Protein AF-A0A845BK95-F1 (afdb_monomer_lite)

Foldseek 3Di:
DDDDDDPDPPPPLDQDPQDPVNVVLLVVLCVLLVDDPVLSVVLCRQWAPVLSVVLSVLSVVLVVLVVVQDPDPVSNVVSVVVSVVSSVVNCQSSVVCVVPHDVVSCVVRVRDDDD

Secondary structure (DSSP, 8-state):
---PPPPPP----------HHHHHHHHHHHHHHT--HHHHHHHHHHS-HHHHHHHHHHHHHHHHHHHT--SSHHHHHHHHHHHHHHHHHHHHHTTS-TTTS-HHHHHHTT-----

Sequence (115 aa):
MNTLPAQAPEQAFVPLALEVDDIAVYASIGAALDCGTEACAEAFMLATPAARDTAVRLWQAMQRLNASRPSAPGLRAQWQLQARQALEAMRALLGLDPERMPTAALAAAGLRYSA

Structure (mmCIF, N/CA/C/O backbone):
data_AF-A0A845BK95-F1
#
_entry.id   AF-A0A845BK95-F1
#
loop_
_atom_site.group_PDB
_atom_site.id
_atom_site.type_symbol
_atom_site.label_atom_id
_atom_site.label_alt_id
_atom_site.label_comp_id
_atom_site.label_asym_id
_atom_site.label_entity_id
_atom_site.label_seq_id
_atom_site.pdbx_PDB_ins_code
_atom_site.Cartn_x
_atom_site.Cartn_y
_atom_site.Cartn_z
_atom_site.occupancy
_atom_site.B_iso_or_equiv
_atom_site.auth_seq_id
_atom_site.auth_comp_id
_atom_site.auth_asym_id
_atom_site.auth_atom_id
_atom_site.pdbx_PDB_model_num
ATOM 1 N N . MET A 1 1 ? -24.889 28.687 27.630 1.00 40.62 1 MET A N 1
ATOM 2 C CA . MET A 1 1 ? -25.341 27.901 26.464 1.00 40.62 1 MET A CA 1
ATOM 3 C C . MET A 1 1 ? -24.189 26.987 26.083 1.00 40.62 1 MET A C 1
ATOM 5 O O . MET A 1 1 ? -23.211 27.480 25.545 1.00 40.62 1 MET A O 1
ATOM 9 N N . ASN A 1 2 ? -24.249 25.710 26.469 1.00 46.59 2 ASN A N 1
ATOM 10 C CA . ASN A 1 2 ? -23.220 24.729 26.120 1.00 46.59 2 ASN A CA 1
ATOM 11 C C . ASN A 1 2 ? -23.611 24.067 24.800 1.00 46.59 2 ASN A C 1
ATOM 13 O O . ASN A 1 2 ? -24.588 23.324 24.745 1.00 46.59 2 ASN A O 1
ATOM 17 N N . THR A 1 3 ? -22.867 24.361 23.743 1.00 46.09 3 THR A N 1
ATOM 18 C CA . THR A 1 3 ? -22.957 23.681 22.451 1.00 46.09 3 THR A CA 1
ATOM 19 C C . THR A 1 3 ? -22.253 22.329 22.579 1.00 46.09 3 THR A C 1
ATOM 21 O O . THR A 1 3 ? -21.036 22.273 22.736 1.00 46.09 3 THR A O 1
ATOM 24 N N . LEU A 1 4 ? -23.019 21.236 22.568 1.00 44.50 4 LEU A N 1
ATOM 25 C CA . LEU A 1 4 ? -22.481 19.878 22.445 1.00 44.50 4 LEU A CA 1
ATOM 26 C C . LEU A 1 4 ? -21.827 19.720 21.057 1.00 44.50 4 LEU A C 1
ATOM 28 O O . LEU A 1 4 ? -22.429 20.147 20.069 1.00 44.50 4 LEU A O 1
ATOM 32 N N . PRO A 1 5 ? -20.619 19.137 20.950 1.00 50.62 5 PRO A N 1
ATOM 33 C CA . PRO A 1 5 ? -19.997 18.888 19.657 1.00 50.62 5 PRO A CA 1
ATOM 34 C C . PRO A 1 5 ? -20.813 17.849 18.881 1.00 50.62 5 PRO A C 1
ATOM 36 O O . PRO A 1 5 ? -21.267 16.852 19.444 1.00 50.62 5 PRO A O 1
ATOM 39 N N . ALA A 1 6 ? -21.002 18.103 17.585 1.00 43.78 6 ALA A N 1
ATOM 40 C CA . ALA A 1 6 ? -21.647 17.182 16.661 1.00 43.78 6 ALA A CA 1
ATOM 41 C C . ALA A 1 6 ? -20.932 15.825 16.716 1.00 43.78 6 ALA A C 1
ATOM 43 O O . ALA A 1 6 ? -19.746 15.732 16.396 1.00 43.78 6 ALA A O 1
ATOM 44 N N . GLN A 1 7 ? -21.643 14.787 17.158 1.00 49.03 7 GLN A N 1
ATOM 45 C CA . GLN A 1 7 ? -21.134 13.424 17.106 1.00 49.03 7 GLN A CA 1
ATOM 46 C C . GLN A 1 7 ? -20.911 13.065 15.636 1.00 49.03 7 GLN A C 1
ATOM 48 O O . GLN A 1 7 ? -21.850 13.071 14.839 1.00 49.03 7 GLN A O 1
ATOM 53 N N . ALA A 1 8 ? -19.653 12.805 15.272 1.00 49.16 8 ALA A N 1
ATOM 54 C CA . ALA A 1 8 ? -19.331 12.196 13.993 1.00 49.16 8 ALA A CA 1
ATOM 55 C C . ALA A 1 8 ? -20.129 10.885 13.880 1.00 49.16 8 ALA A C 1
ATOM 57 O O . ALA A 1 8 ? -20.226 10.172 14.882 1.00 49.16 8 ALA A O 1
ATOM 58 N N . PRO A 1 9 ? -20.728 10.575 12.717 1.00 45.03 9 PRO A N 1
ATOM 59 C CA . PRO A 1 9 ? -21.483 9.342 12.560 1.00 45.03 9 PRO A CA 1
ATOM 60 C C . PRO A 1 9 ? -20.582 8.165 12.939 1.00 45.03 9 PRO A C 1
ATOM 62 O O . PRO A 1 9 ? -19.492 8.021 12.380 1.00 45.03 9 PRO A O 1
ATOM 65 N N . GLU A 1 10 ? -21.022 7.353 13.904 1.00 47.84 10 GLU A N 1
ATOM 66 C CA . GLU A 1 10 ? -20.429 6.045 14.169 1.00 47.84 10 GLU A CA 1
ATOM 67 C C . GLU A 1 10 ? -20.466 5.280 12.848 1.00 47.84 10 GLU A C 1
ATOM 69 O O . GLU A 1 10 ? -21.528 4.860 12.384 1.00 47.84 10 GLU A O 1
ATOM 74 N N . GLN A 1 11 ? -19.312 5.164 12.190 1.00 48.28 11 GLN A N 1
ATOM 75 C CA . GLN A 1 11 ? -19.166 4.257 11.066 1.00 48.28 11 GLN A CA 1
ATOM 76 C C . GLN A 1 11 ? -19.392 2.861 11.632 1.00 48.28 11 GLN A C 1
ATOM 78 O O . GLN A 1 11 ? -18.514 2.300 12.287 1.00 48.28 11 GLN A O 1
ATOM 83 N N . ALA A 1 12 ? -20.610 2.352 11.448 1.00 43.47 12 ALA A N 1
ATOM 84 C CA . ALA A 1 12 ? -20.965 1.001 11.825 1.00 43.47 12 ALA A CA 1
ATOM 85 C C . ALA A 1 12 ? -19.904 0.065 11.243 1.00 43.47 12 ALA A C 1
ATOM 87 O O . ALA A 1 12 ? -19.627 0.096 10.042 1.00 43.47 12 ALA A O 1
ATOM 88 N N . PHE A 1 13 ? -19.278 -0.727 12.110 1.00 42.94 13 PHE A N 1
ATOM 89 C CA . PHE A 1 13 ? -18.375 -1.782 11.688 1.00 42.94 13 PHE A CA 1
ATOM 90 C C . PHE A 1 13 ? -19.180 -2.748 10.813 1.00 42.94 13 PHE A C 1
ATOM 92 O O . PHE A 1 13 ? -20.022 -3.490 11.316 1.00 42.94 13 PHE A O 1
ATOM 99 N N . VAL A 1 14 ? -18.969 -2.688 9.499 1.00 42.06 14 VAL A N 1
ATOM 100 C CA . VAL A 1 14 ? -19.511 -3.656 8.545 1.00 42.06 14 VAL A CA 1
ATOM 101 C C . VAL A 1 14 ? -18.427 -4.716 8.367 1.00 42.06 14 VAL A C 1
ATOM 103 O O . VAL A 1 14 ? -17.390 -4.410 7.770 1.00 42.06 14 VAL A O 1
ATOM 106 N N . PRO A 1 15 ? -18.613 -5.941 8.897 1.00 42.69 15 PRO A N 1
ATOM 107 C CA . PRO A 1 15 ? -17.702 -7.036 8.614 1.00 42.69 15 PRO A CA 1
ATOM 108 C C . PRO A 1 15 ? -17.690 -7.240 7.103 1.00 42.69 15 PRO A C 1
ATOM 110 O O . PRO A 1 15 ? -18.744 -7.392 6.484 1.00 42.69 15 PRO A O 1
ATOM 113 N N . LEU A 1 16 ? -16.505 -7.192 6.503 1.00 47.81 16 LEU A N 1
ATOM 114 C CA . LEU A 1 16 ? -16.385 -7.360 5.065 1.00 47.81 16 LEU A CA 1
ATOM 115 C C . LEU A 1 16 ? -16.759 -8.807 4.713 1.00 47.81 16 LEU A C 1
ATOM 117 O O . LEU A 1 16 ? -16.055 -9.741 5.097 1.00 47.81 16 LEU A O 1
ATOM 121 N N . ALA A 1 17 ? -17.850 -8.994 3.971 1.00 48.53 17 ALA A N 1
ATOM 122 C CA . ALA A 1 17 ? -18.025 -10.195 3.171 1.00 48.53 17 ALA A CA 1
ATOM 123 C C . ALA A 1 17 ? -17.043 -10.071 2.003 1.00 48.53 17 ALA A C 1
ATOM 125 O O . ALA A 1 17 ? -17.338 -9.413 1.013 1.00 48.53 17 ALA A O 1
ATOM 126 N N . LEU A 1 18 ? -15.831 -10.595 2.184 1.00 53.22 18 LEU A N 1
ATOM 127 C CA . LEU A 1 18 ? -14.837 -10.649 1.120 1.00 53.22 18 LEU A CA 1
ATOM 128 C C . LEU A 1 18 ? -15.367 -11.583 0.035 1.00 53.22 18 LEU A C 1
ATOM 130 O O . LEU A 1 18 ? -15.519 -12.783 0.284 1.00 53.22 18 LEU A O 1
ATOM 134 N N . GLU A 1 19 ? -15.653 -11.055 -1.151 1.00 56.56 19 GLU A N 1
ATOM 135 C CA . GLU A 1 19 ? -15.888 -11.927 -2.295 1.00 56.56 19 GLU A CA 1
ATOM 136 C C . GLU A 1 19 ? -14.577 -12.643 -2.657 1.00 56.56 19 GLU A C 1
ATOM 138 O O . GLU A 1 19 ? -13.481 -12.221 -2.278 1.00 56.56 19 GLU A O 1
ATOM 143 N N . VAL A 1 20 ? -14.661 -13.772 -3.366 1.00 54.84 20 VAL A N 1
ATOM 144 C CA . VAL A 1 20 ? -13.479 -14.599 -3.689 1.00 54.84 20 VAL A CA 1
ATOM 145 C C . VAL A 1 20 ? -12.399 -13.785 -4.415 1.00 54.84 20 VAL A C 1
ATOM 147 O O . VAL A 1 20 ? -11.205 -13.971 -4.165 1.00 54.84 20 VAL A O 1
ATOM 150 N N . ASP A 1 21 ? -12.819 -12.842 -5.255 1.00 52.34 21 ASP A N 1
ATOM 151 C CA . ASP A 1 21 ? -11.924 -11.948 -5.986 1.00 52.34 21 ASP A CA 1
ATOM 152 C C . ASP A 1 21 ? -11.185 -10.971 -5.055 1.00 52.34 21 ASP A C 1
ATOM 154 O O . ASP A 1 21 ? -9.998 -10.699 -5.258 1.00 52.34 21 ASP A O 1
ATOM 158 N N . ASP A 1 22 ? -11.827 -10.521 -3.974 1.00 64.25 22 ASP A N 1
ATOM 159 C CA . ASP A 1 22 ? -11.199 -9.659 -2.970 1.00 64.25 22 ASP A CA 1
ATOM 160 C C . ASP A 1 22 ? -10.129 -10.425 -2.185 1.00 64.25 22 ASP A C 1
ATOM 162 O O . ASP A 1 22 ? -9.035 -9.909 -1.947 1.00 64.25 22 ASP A O 1
ATOM 166 N N . ILE A 1 23 ? -10.392 -11.693 -1.843 1.00 65.31 23 ILE A N 1
ATOM 167 C CA . ILE A 1 23 ? -9.430 -12.563 -1.147 1.00 65.31 23 ILE A CA 1
ATOM 168 C C . ILE A 1 23 ? -8.160 -12.734 -1.984 1.00 65.31 23 ILE A C 1
ATOM 170 O O . ILE A 1 23 ? -7.051 -12.619 -1.456 1.00 65.31 23 ILE A O 1
ATOM 174 N N . ALA A 1 24 ? -8.300 -12.977 -3.290 1.00 73.31 24 ALA A N 1
ATOM 175 C CA . ALA A 1 24 ? -7.159 -13.143 -4.187 1.00 73.31 24 ALA A CA 1
ATOM 176 C C . ALA A 1 24 ? -6.329 -11.854 -4.296 1.00 73.31 24 ALA A C 1
ATOM 178 O O . ALA A 1 24 ? -5.095 -11.896 -4.252 1.00 73.31 24 ALA A O 1
ATOM 179 N N . VAL A 1 25 ? -6.995 -10.697 -4.380 1.00 74.25 25 VAL A N 1
ATOM 180 C CA . VAL A 1 25 ? -6.328 -9.392 -4.397 1.00 74.25 25 VAL A CA 1
ATOM 181 C C . VAL A 1 25 ? -5.578 -9.154 -3.088 1.00 74.25 25 VAL A C 1
ATOM 183 O O . VAL A 1 25 ? -4.384 -8.859 -3.131 1.00 74.25 25 VAL A O 1
ATOM 186 N N . TYR A 1 26 ? -6.204 -9.351 -1.929 1.00 71.12 26 TYR A N 1
ATOM 187 C CA . TYR A 1 26 ? -5.542 -9.129 -0.641 1.00 71.12 26 TYR A CA 1
ATOM 188 C C . TYR A 1 26 ? -4.409 -10.117 -0.365 1.00 71.12 26 TYR A C 1
ATOM 190 O O . TYR A 1 26 ? -3.367 -9.711 0.149 1.00 71.12 26 TYR A O 1
ATOM 198 N N . ALA A 1 27 ? -4.546 -11.377 -0.782 1.00 76.38 27 ALA A N 1
ATOM 199 C CA . ALA A 1 27 ? -3.457 -12.349 -0.721 1.00 76.38 27 ALA A CA 1
ATOM 200 C C . ALA A 1 27 ? -2.266 -11.920 -1.596 1.00 76.38 27 ALA A C 1
ATOM 202 O O . ALA A 1 27 ? -1.117 -12.001 -1.161 1.00 76.38 27 ALA A O 1
ATOM 203 N N . SER A 1 28 ? -2.532 -11.408 -2.804 1.00 80.12 28 SER A N 1
ATOM 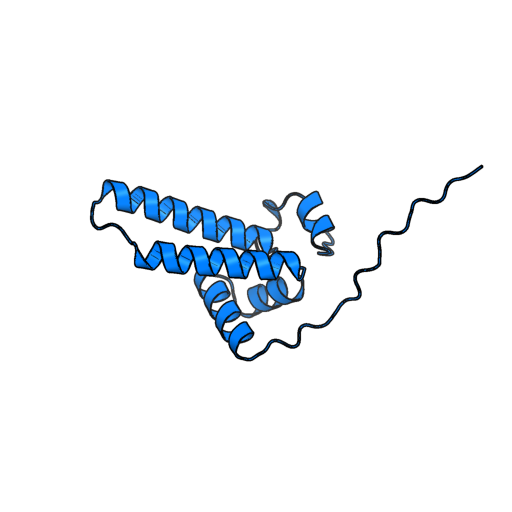204 C CA . SER A 1 28 ? -1.485 -10.914 -3.706 1.00 80.12 28 SER A CA 1
ATOM 205 C C . SER A 1 28 ? -0.773 -9.672 -3.162 1.00 80.12 28 SER A C 1
ATOM 207 O O . SER A 1 28 ? 0.451 -9.576 -3.259 1.00 80.12 28 SER A O 1
ATOM 209 N N . ILE A 1 29 ? -1.516 -8.767 -2.516 1.00 81.12 29 ILE A N 1
ATOM 210 C CA . ILE A 1 29 ? -0.945 -7.607 -1.828 1.00 81.12 29 ILE A CA 1
ATOM 211 C C . ILE A 1 29 ? -0.096 -8.078 -0.644 1.00 81.12 29 ILE A C 1
ATOM 213 O O . ILE A 1 29 ? 1.052 -7.666 -0.534 1.00 81.12 29 ILE A O 1
ATOM 217 N N . GLY A 1 30 ? -0.606 -8.978 0.203 1.00 81.50 30 GLY A N 1
ATOM 218 C CA . GLY A 1 30 ? 0.139 -9.502 1.351 1.00 81.50 30 GLY A CA 1
ATOM 219 C C . GLY A 1 30 ? 1.472 -10.140 0.951 1.00 81.50 30 GLY A C 1
ATOM 220 O O . GLY A 1 30 ? 2.512 -9.807 1.515 1.00 81.50 30 GLY A O 1
ATOM 221 N N . ALA A 1 31 ? 1.474 -10.964 -0.100 1.00 82.38 31 ALA A N 1
ATOM 222 C CA . ALA A 1 31 ? 2.703 -11.545 -0.640 1.00 82.38 31 ALA A CA 1
ATOM 223 C C . ALA A 1 31 ? 3.710 -10.477 -1.108 1.00 82.38 31 ALA A C 1
ATOM 225 O O . ALA A 1 31 ? 4.914 -10.635 -0.922 1.00 82.38 31 ALA A O 1
ATOM 226 N N . ALA A 1 32 ? 3.233 -9.377 -1.695 1.00 82.94 32 ALA A N 1
ATOM 227 C CA . ALA A 1 32 ? 4.090 -8.290 -2.159 1.00 82.94 32 ALA A CA 1
ATOM 228 C C . ALA A 1 32 ? 4.611 -7.384 -1.033 1.00 82.94 32 ALA A C 1
ATOM 230 O O . ALA A 1 32 ? 5.647 -6.742 -1.203 1.00 82.94 32 ALA A O 1
ATOM 231 N N . LEU A 1 33 ? 3.904 -7.315 0.097 1.00 83.19 33 LEU A N 1
ATOM 232 C CA . LEU A 1 33 ? 4.306 -6.519 1.256 1.00 83.19 33 LEU A CA 1
ATOM 233 C C . LEU A 1 33 ? 5.300 -7.245 2.171 1.00 83.19 33 LEU A C 1
ATOM 235 O O . LEU A 1 33 ? 5.778 -6.611 3.108 1.00 83.19 33 LEU A O 1
ATOM 239 N N . ASP A 1 34 ? 5.622 -8.515 1.903 1.00 84.00 34 ASP A N 1
ATOM 240 C CA . ASP A 1 34 ? 6.532 -9.344 2.711 1.00 84.00 34 ASP A CA 1
ATOM 241 C C . ASP A 1 34 ? 6.125 -9.378 4.199 1.00 84.00 34 ASP A C 1
ATOM 243 O O . ASP A 1 34 ? 6.903 -9.133 5.121 1.00 84.00 34 ASP A O 1
ATOM 247 N N . CYS A 1 35 ? 4.832 -9.593 4.435 1.00 78.25 35 CYS A N 1
ATOM 248 C CA . CYS A 1 35 ? 4.233 -9.769 5.756 1.00 78.25 35 CYS A CA 1
ATOM 249 C C . CYS A 1 35 ? 3.837 -11.238 5.962 1.00 78.25 35 CYS A C 1
ATOM 251 O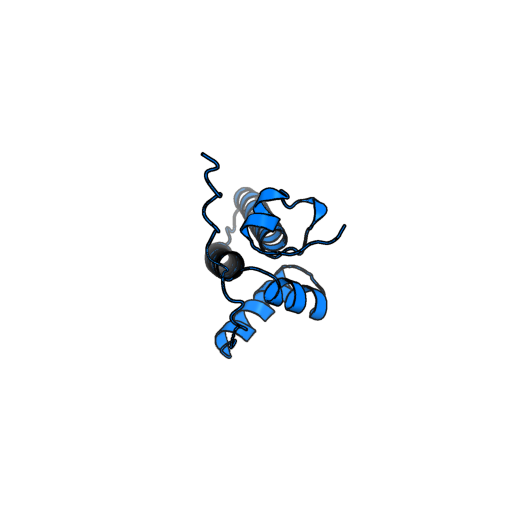 O . CYS A 1 35 ? 3.481 -11.943 5.015 1.00 78.25 35 CYS A O 1
ATOM 253 N N . GLY A 1 36 ? 3.827 -11.698 7.217 1.00 77.50 36 GLY A N 1
ATOM 254 C CA . GLY A 1 36 ? 3.203 -12.979 7.554 1.00 77.50 36 GLY A CA 1
ATOM 255 C C . GLY A 1 36 ? 1.709 -12.968 7.208 1.00 77.50 36 GLY A C 1
ATOM 256 O O . GLY A 1 36 ? 1.047 -11.941 7.366 1.00 77.50 36 GLY A O 1
ATOM 257 N N . THR A 1 37 ? 1.172 -14.105 6.752 1.00 76.94 37 THR A N 1
ATOM 258 C CA . THR A 1 37 ? -0.235 -14.234 6.323 1.00 76.94 37 THR A CA 1
ATOM 259 C C . THR A 1 37 ? -1.214 -13.727 7.380 1.00 76.94 37 THR A C 1
ATOM 261 O O . THR A 1 37 ? -2.143 -12.997 7.051 1.00 76.94 37 THR A O 1
ATOM 264 N N . GLU A 1 38 ? -0.975 -14.070 8.646 1.00 76.69 38 GLU A N 1
ATOM 265 C CA . GLU A 1 38 ? -1.818 -13.672 9.775 1.00 76.69 38 GLU A CA 1
ATOM 266 C C . GLU A 1 38 ? -1.760 -12.160 10.031 1.00 76.69 38 GLU A C 1
ATOM 268 O O . GLU A 1 38 ? -2.800 -11.509 10.059 1.00 76.69 38 GLU A O 1
ATOM 273 N N . ALA A 1 39 ? -0.557 -11.577 10.081 1.00 76.00 39 ALA A N 1
ATOM 274 C CA . ALA A 1 39 ? -0.369 -10.139 10.283 1.00 76.00 39 ALA A CA 1
ATOM 275 C C . ALA A 1 39 ? -1.006 -9.302 9.163 1.00 76.00 39 ALA A C 1
ATOM 277 O O . ALA A 1 39 ? -1.600 -8.257 9.416 1.00 76.00 39 ALA A O 1
ATOM 278 N N . CYS A 1 40 ? -0.915 -9.764 7.914 1.00 77.50 40 CYS A N 1
ATOM 279 C CA . CYS A 1 40 ? -1.568 -9.083 6.803 1.00 77.50 40 CYS A CA 1
ATOM 280 C C . CYS A 1 40 ? -3.085 -9.249 6.818 1.00 77.50 40 CYS A C 1
ATOM 282 O O . CYS A 1 40 ? -3.791 -8.276 6.569 1.00 77.50 40 CYS A O 1
ATOM 284 N N . ALA A 1 41 ? -3.599 -10.438 7.139 1.00 75.56 41 ALA A N 1
ATOM 285 C CA . ALA A 1 41 ? -5.035 -10.645 7.289 1.00 75.56 41 ALA A CA 1
ATOM 286 C C . ALA A 1 41 ? -5.613 -9.754 8.399 1.00 75.56 41 ALA A C 1
ATOM 288 O O . ALA A 1 41 ? -6.631 -9.100 8.186 1.00 75.56 41 ALA A O 1
ATOM 289 N N . GLU A 1 42 ? -4.940 -9.671 9.547 1.00 76.94 42 GLU A N 1
ATOM 290 C CA . GLU A 1 42 ? -5.313 -8.790 10.652 1.00 76.94 42 GLU A CA 1
ATOM 291 C C . GLU A 1 42 ? -5.278 -7.315 10.236 1.00 76.94 42 GLU A C 1
ATOM 293 O O . GLU A 1 42 ? -6.270 -6.607 10.402 1.00 76.94 42 GLU A O 1
ATOM 298 N N . ALA A 1 43 ? -4.193 -6.865 9.603 1.00 76.75 43 ALA A N 1
ATOM 299 C CA . ALA A 1 43 ? -4.074 -5.506 9.083 1.00 76.75 43 ALA A CA 1
ATOM 300 C C . ALA A 1 43 ? -5.208 -5.152 8.110 1.00 76.75 43 ALA A C 1
ATOM 302 O O . ALA A 1 43 ? -5.844 -4.104 8.239 1.00 76.75 43 ALA A O 1
ATOM 303 N N . PHE A 1 44 ? -5.536 -6.053 7.178 1.00 76.38 44 PHE A N 1
ATOM 304 C CA . PHE A 1 44 ? -6.681 -5.866 6.294 1.00 76.38 44 PHE A CA 1
ATOM 305 C C . PHE A 1 44 ? -7.990 -5.828 7.069 1.00 76.38 44 PHE A C 1
ATOM 307 O O . PHE A 1 44 ? -8.794 -4.954 6.788 1.00 76.38 44 PHE A O 1
ATOM 314 N N . MET A 1 45 ? -8.217 -6.715 8.040 1.00 74.81 45 MET A N 1
ATOM 315 C CA . MET A 1 45 ? -9.447 -6.737 8.842 1.00 74.81 45 MET A CA 1
ATOM 316 C C . MET A 1 45 ? -9.630 -5.496 9.717 1.00 74.81 45 MET A C 1
ATOM 318 O O . MET A 1 45 ? -10.774 -5.094 9.942 1.00 74.81 45 MET A O 1
ATOM 322 N N . LEU A 1 46 ? -8.543 -4.885 10.183 1.00 73.19 46 LEU A N 1
ATOM 323 C CA . LEU A 1 46 ? -8.577 -3.702 11.037 1.00 73.19 46 LEU A CA 1
ATOM 324 C C . LEU A 1 46 ? -8.616 -2.392 10.233 1.00 73.19 46 LEU A C 1
ATOM 326 O O . LEU A 1 46 ? -9.187 -1.412 10.707 1.00 73.19 46 LEU A O 1
ATOM 330 N N . ALA A 1 47 ? -8.068 -2.354 9.014 1.00 73.25 47 ALA A N 1
ATOM 331 C CA . ALA A 1 47 ? -8.062 -1.157 8.168 1.00 73.25 47 ALA A CA 1
ATOM 332 C C . ALA A 1 47 ? -9.485 -0.672 7.821 1.00 73.25 47 ALA A C 1
ATOM 334 O O . ALA A 1 47 ? -10.384 -1.492 7.616 1.00 73.25 47 ALA A O 1
ATOM 335 N N . THR A 1 48 ? -9.707 0.642 7.662 1.00 72.69 48 THR A N 1
ATOM 336 C CA . THR A 1 48 ? -11.009 1.132 7.150 1.00 72.69 48 THR A CA 1
ATOM 337 C C . THR A 1 48 ? -11.309 0.625 5.751 1.00 72.69 48 THR A C 1
ATOM 339 O O . THR A 1 48 ? -10.383 0.354 4.981 1.00 72.69 48 THR A O 1
ATOM 342 N N . PRO A 1 49 ? -12.593 0.651 5.352 1.00 73.62 49 PRO A N 1
ATOM 343 C CA . PRO A 1 49 ? -12.971 0.539 3.948 1.00 73.62 49 PRO A CA 1
ATOM 344 C C . PRO A 1 49 ? -12.154 1.466 3.028 1.00 73.62 49 PRO A C 1
ATOM 346 O O . PRO A 1 49 ? -11.597 1.013 2.035 1.00 73.62 49 PRO A O 1
ATOM 349 N N . ALA A 1 50 ? -11.970 2.740 3.401 1.00 69.88 50 ALA A N 1
ATOM 350 C CA . ALA A 1 50 ? -11.223 3.699 2.583 1.00 69.88 50 ALA A CA 1
ATOM 351 C C . ALA A 1 50 ? -9.731 3.341 2.427 1.00 69.88 50 ALA A C 1
ATOM 353 O O . ALA A 1 50 ? -9.163 3.501 1.343 1.00 69.88 50 ALA A O 1
ATOM 354 N N . ALA A 1 51 ? -9.085 2.848 3.487 1.00 73.06 51 ALA A N 1
ATOM 355 C CA . ALA A 1 51 ? -7.692 2.412 3.449 1.00 73.06 51 ALA A CA 1
ATOM 356 C C . ALA A 1 51 ? -7.520 1.167 2.568 1.00 73.06 51 ALA A C 1
ATOM 358 O O . ALA A 1 51 ? -6.609 1.122 1.739 1.00 73.06 51 ALA A O 1
ATOM 359 N N . ARG A 1 52 ? -8.438 0.199 2.681 1.00 74.88 52 ARG A N 1
ATOM 360 C CA . ARG A 1 52 ? -8.468 -1.001 1.834 1.00 74.88 52 ARG A CA 1
ATOM 361 C C . ARG A 1 52 ? -8.664 -0.649 0.362 1.00 74.88 52 ARG A C 1
ATOM 363 O O . ARG A 1 52 ? -7.875 -1.090 -0.470 1.00 74.88 52 ARG A O 1
ATOM 370 N N . ASP A 1 53 ? -9.644 0.194 0.042 1.00 76.38 53 ASP A N 1
ATOM 371 C CA . ASP A 1 53 ? -9.904 0.650 -1.329 1.00 76.38 53 ASP A CA 1
ATOM 372 C C . ASP A 1 53 ? -8.689 1.368 -1.923 1.00 76.38 53 ASP A C 1
ATOM 374 O O . ASP A 1 53 ? -8.322 1.170 -3.085 1.00 76.38 53 ASP A O 1
ATOM 378 N N . THR A 1 54 ? -8.035 2.201 -1.113 1.00 75.50 54 THR A N 1
ATOM 379 C CA . THR A 1 54 ? -6.825 2.920 -1.520 1.00 75.50 54 THR A CA 1
ATOM 380 C C . THR A 1 54 ? -5.671 1.951 -1.773 1.00 75.50 54 THR A C 1
ATOM 382 O O . TH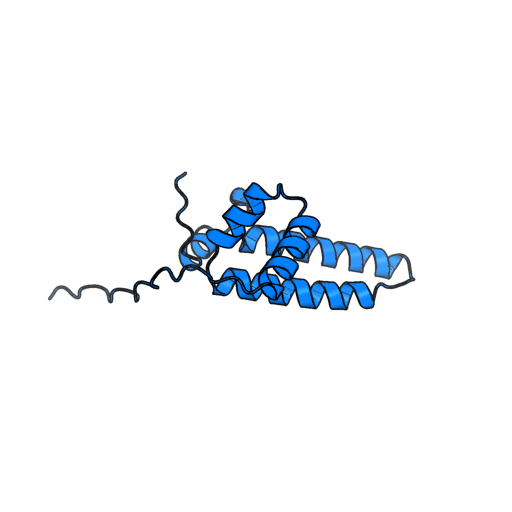R A 1 54 ? -4.990 2.083 -2.791 1.00 75.50 54 THR A O 1
ATOM 385 N N . ALA A 1 55 ? -5.484 0.941 -0.918 1.00 78.38 55 ALA A N 1
ATOM 386 C CA . ALA A 1 55 ? -4.482 -0.106 -1.108 1.00 78.38 55 ALA A CA 1
ATOM 387 C C . ALA A 1 55 ? -4.734 -0.917 -2.391 1.00 78.38 55 ALA A C 1
ATOM 389 O O . ALA A 1 55 ? -3.803 -1.147 -3.160 1.00 78.38 55 ALA A O 1
ATOM 390 N N . VAL A 1 56 ? -5.988 -1.266 -2.696 1.00 81.12 56 VAL A N 1
ATOM 391 C CA . VAL A 1 56 ? -6.348 -1.955 -3.949 1.00 81.12 56 VAL A CA 1
ATOM 392 C C . VAL A 1 56 ? -6.054 -1.080 -5.172 1.00 81.12 56 VAL A C 1
ATOM 394 O O . VAL A 1 56 ? -5.470 -1.555 -6.148 1.00 81.12 56 VAL A O 1
ATOM 397 N N . ARG A 1 57 ? -6.396 0.214 -5.140 1.00 79.81 57 ARG A N 1
ATOM 398 C CA . ARG A 1 57 ? -6.091 1.149 -6.242 1.00 79.81 57 ARG A CA 1
ATOM 399 C C . ARG A 1 57 ? -4.585 1.316 -6.452 1.00 79.81 57 ARG A C 1
ATOM 401 O O . ARG A 1 57 ? -4.127 1.311 -7.596 1.00 79.81 57 ARG A O 1
ATOM 408 N N . LEU A 1 58 ? -3.816 1.430 -5.367 1.00 80.00 58 LEU A N 1
ATOM 409 C CA . LEU A 1 58 ? -2.350 1.468 -5.400 1.00 80.00 58 LEU A CA 1
ATOM 410 C C . LEU A 1 58 ? -1.771 0.178 -5.984 1.00 80.00 58 LEU A C 1
ATOM 412 O O . LEU A 1 58 ? -0.912 0.241 -6.863 1.00 80.00 58 LEU A O 1
ATOM 416 N N . TRP A 1 59 ? -2.291 -0.977 -5.574 1.00 83.50 59 TRP A N 1
ATOM 417 C CA . TRP A 1 59 ? -1.900 -2.275 -6.113 1.00 83.50 59 TRP A CA 1
ATOM 418 C C . TRP A 1 59 ? -2.149 -2.371 -7.619 1.00 83.50 59 TRP A C 1
ATOM 420 O O . TRP A 1 59 ? -1.255 -2.732 -8.383 1.00 83.50 59 TRP A O 1
ATOM 430 N N . GLN A 1 60 ? -3.332 -1.971 -8.088 1.00 83.56 60 GLN A N 1
ATOM 431 C CA . GLN A 1 60 ? -3.651 -1.945 -9.518 1.00 83.56 60 GLN A CA 1
ATOM 432 C C . GLN A 1 60 ? -2.723 -1.005 -10.300 1.00 83.56 60 GLN A C 1
ATOM 434 O O . GLN A 1 60 ? -2.268 -1.355 -11.393 1.00 83.56 60 GLN A O 1
ATOM 439 N N . ALA A 1 61 ? -2.411 0.172 -9.752 1.00 81.38 61 ALA A N 1
ATOM 440 C CA . ALA A 1 61 ? -1.454 1.096 -10.355 1.00 81.38 61 ALA A CA 1
ATOM 441 C C . ALA A 1 61 ? -0.045 0.484 -10.425 1.00 81.38 61 ALA A C 1
ATOM 443 O O . ALA A 1 61 ? 0.618 0.586 -11.457 1.00 81.38 61 ALA A O 1
ATOM 444 N N . MET A 1 62 ? 0.381 -0.223 -9.376 1.00 86.12 62 MET A N 1
ATOM 445 C CA . MET A 1 62 ? 1.642 -0.960 -9.355 1.00 86.12 62 MET A CA 1
ATOM 446 C C . MET A 1 62 ? 1.687 -2.091 -10.379 1.00 86.12 62 MET A C 1
ATOM 448 O O . MET A 1 62 ? 2.703 -2.257 -11.045 1.00 86.12 62 MET A O 1
ATOM 452 N N . GLN A 1 63 ? 0.607 -2.853 -10.558 1.00 86.00 63 GLN A N 1
ATOM 453 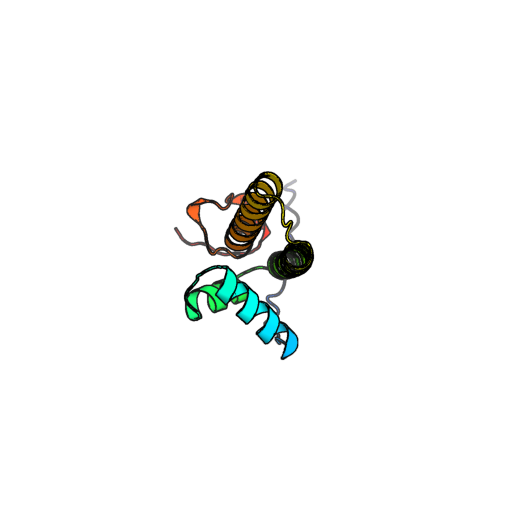C CA . GLN A 1 63 ? 0.566 -3.896 -11.585 1.00 86.00 63 GLN A CA 1
ATOM 454 C C . GLN A 1 63 ? 0.736 -3.303 -12.991 1.00 86.00 63 GLN A C 1
ATOM 456 O O . GLN A 1 63 ? 1.487 -3.840 -13.806 1.00 86.00 63 GLN A O 1
ATOM 461 N N . ARG A 1 64 ? 0.124 -2.141 -13.257 1.00 85.31 64 ARG A N 1
ATOM 462 C CA . ARG A 1 64 ? 0.321 -1.401 -14.516 1.00 85.31 64 ARG A CA 1
ATOM 463 C C . ARG A 1 64 ? 1.750 -0.883 -14.664 1.00 85.31 64 ARG A C 1
ATOM 465 O O . ARG A 1 64 ? 2.320 -0.999 -15.744 1.00 85.31 64 ARG A O 1
ATOM 472 N N . LEU A 1 65 ? 2.338 -0.353 -13.589 1.00 84.44 65 LEU A N 1
ATOM 473 C CA . LEU A 1 65 ? 3.742 0.062 -13.556 1.00 84.44 65 LEU A CA 1
ATOM 474 C C . LEU A 1 65 ? 4.673 -1.130 -13.825 1.00 84.44 65 LEU A C 1
ATOM 476 O O . LEU A 1 65 ? 5.662 -1.002 -14.542 1.00 84.44 65 LEU A O 1
ATOM 480 N N . ASN A 1 66 ? 4.351 -2.309 -13.293 1.00 84.25 66 ASN A N 1
ATOM 481 C CA . ASN A 1 66 ? 5.141 -3.514 -13.504 1.00 84.25 66 ASN A CA 1
ATOM 482 C C . ASN A 1 66 ? 5.076 -4.020 -14.945 1.00 84.25 66 ASN A C 1
ATOM 484 O O . ASN A 1 66 ? 6.095 -4.456 -15.482 1.00 84.25 66 ASN A O 1
ATOM 488 N N . ALA A 1 67 ? 3.918 -3.899 -15.595 1.00 85.88 67 ALA A N 1
ATOM 489 C CA . ALA A 1 67 ? 3.761 -4.221 -17.009 1.00 85.88 67 ALA A CA 1
ATOM 490 C C . ALA A 1 67 ? 4.591 -3.302 -17.928 1.00 85.88 67 ALA A C 1
ATOM 492 O O . ALA A 1 67 ? 5.001 -3.722 -19.006 1.00 85.88 67 ALA A O 1
ATOM 493 N N . SER A 1 68 ? 4.887 -2.070 -17.497 1.00 86.50 68 SER A N 1
ATOM 494 C CA . SER A 1 68 ? 5.688 -1.089 -18.244 1.00 86.50 68 SER A CA 1
ATOM 495 C C . SER A 1 68 ? 7.163 -1.037 -17.822 1.00 86.50 68 SER A C 1
ATOM 497 O O . SER A 1 68 ? 7.844 -0.034 -18.051 1.00 86.50 68 SER A O 1
ATOM 499 N N . ARG A 1 69 ? 7.686 -2.116 -17.220 1.00 87.81 69 ARG A N 1
ATOM 500 C CA . ARG A 1 69 ? 9.065 -2.178 -16.714 1.00 87.81 69 ARG A CA 1
ATOM 501 C C . ARG A 1 69 ? 10.091 -1.790 -17.797 1.00 87.81 69 ARG A C 1
ATOM 503 O O . ARG A 1 69 ? 10.226 -2.497 -18.798 1.00 87.81 69 ARG A O 1
ATOM 510 N N . PRO A 1 70 ? 10.894 -0.733 -17.580 1.00 88.62 70 PRO A N 1
ATOM 511 C CA . PRO A 1 70 ? 11.847 -0.270 -18.577 1.00 88.62 70 PRO A CA 1
ATOM 512 C C . PRO A 1 70 ? 13.074 -1.188 -18.690 1.00 88.62 70 PRO A C 1
ATOM 514 O O . PRO A 1 70 ? 13.598 -1.730 -17.706 1.00 88.62 70 PRO A O 1
ATOM 517 N N . SER A 1 71 ? 13.577 -1.323 -19.918 1.00 87.75 71 SER A N 1
ATOM 518 C CA . SER A 1 71 ? 14.780 -2.100 -20.234 1.00 87.75 71 SER A CA 1
ATOM 519 C C . SER A 1 71 ? 16.072 -1.342 -19.910 1.00 87.75 71 SER A C 1
ATOM 521 O O . SER A 1 71 ? 17.039 -1.972 -19.483 1.00 87.75 71 SER A O 1
ATOM 523 N N . ALA A 1 72 ? 16.084 -0.011 -20.039 1.00 91.31 72 ALA A N 1
ATOM 524 C CA . ALA A 1 72 ? 17.265 0.817 -19.797 1.00 91.31 72 ALA A CA 1
ATOM 525 C C . ALA A 1 72 ? 17.666 0.843 -18.302 1.00 91.31 72 ALA A C 1
ATOM 527 O O . ALA A 1 72 ? 16.796 1.063 -17.454 1.00 91.31 72 ALA A O 1
ATOM 528 N N . PRO A 1 73 ? 18.961 0.686 -17.946 1.00 85.12 73 PRO A N 1
ATOM 529 C CA . PRO A 1 73 ? 19.405 0.601 -16.548 1.00 85.12 73 PRO A CA 1
ATOM 530 C C . PRO A 1 73 ? 19.019 1.806 -15.677 1.00 85.12 73 PRO A C 1
ATOM 532 O O . PRO A 1 73 ? 18.528 1.616 -14.566 1.00 85.12 73 PRO A O 1
ATOM 535 N N . GLY A 1 74 ? 19.180 3.034 -16.186 1.00 84.25 74 GLY A N 1
ATOM 536 C CA . GLY A 1 74 ? 18.842 4.256 -15.440 1.00 84.25 74 GLY A CA 1
ATOM 537 C C . GLY A 1 74 ? 17.345 4.375 -15.137 1.00 84.25 74 GLY A C 1
ATOM 538 O O . GLY A 1 74 ? 16.953 4.644 -14.004 1.00 84.25 74 GLY A O 1
ATOM 539 N N . LEU A 1 75 ? 16.500 4.065 -16.124 1.00 88.44 75 LEU A N 1
ATOM 540 C CA . LEU A 1 75 ? 15.043 4.051 -15.957 1.00 88.44 75 LEU A CA 1
ATOM 541 C C . LEU A 1 75 ? 14.584 2.905 -15.044 1.00 88.44 75 LEU A C 1
ATOM 543 O O . LEU A 1 75 ? 13.627 3.052 -14.289 1.00 88.44 75 LEU A O 1
ATOM 547 N N . ARG A 1 76 ? 15.286 1.766 -15.069 1.00 89.00 76 ARG A N 1
ATOM 548 C CA . ARG A 1 76 ? 14.995 0.617 -14.204 1.00 89.00 76 ARG A CA 1
ATOM 549 C C . ARG A 1 76 ? 15.243 0.929 -12.731 1.00 89.00 76 ARG A C 1
ATOM 551 O O . ARG A 1 76 ? 14.442 0.513 -11.901 1.00 89.00 76 ARG A O 1
ATOM 558 N N . ALA A 1 77 ? 16.310 1.658 -12.405 1.00 88.00 77 ALA A N 1
ATOM 559 C CA . ALA A 1 77 ? 16.586 2.072 -11.030 1.00 88.00 77 ALA A CA 1
ATOM 560 C C . ALA A 1 77 ? 15.484 3.001 -10.489 1.00 88.00 77 ALA A C 1
ATOM 562 O O . ALA A 1 77 ? 14.986 2.793 -9.383 1.00 88.00 77 ALA A O 1
ATOM 563 N N . GLN A 1 78 ? 15.042 3.969 -11.298 1.00 88.81 78 GLN A N 1
ATOM 564 C CA . GLN A 1 78 ? 13.946 4.869 -10.932 1.00 88.81 78 GLN A CA 1
ATOM 565 C C . GLN A 1 78 ? 12.617 4.123 -10.756 1.00 88.81 78 GLN A C 1
ATOM 567 O O . GLN A 1 78 ? 11.912 4.336 -9.773 1.00 88.81 78 GLN A O 1
ATOM 572 N N . TRP A 1 79 ? 12.304 3.201 -11.666 1.00 90.81 79 TRP A N 1
ATOM 573 C CA . TRP A 1 79 ? 11.127 2.339 -11.571 1.00 90.81 79 TRP A CA 1
ATOM 574 C C . TRP A 1 79 ? 11.142 1.480 -10.295 1.00 90.81 79 TRP A C 1
ATOM 576 O O . TRP A 1 79 ? 10.131 1.382 -9.605 1.00 90.81 79 TRP A O 1
ATOM 586 N N . GLN A 1 80 ? 12.297 0.914 -9.922 1.00 89.62 80 GLN A N 1
ATOM 587 C CA . GLN A 1 80 ? 12.432 0.130 -8.686 1.00 89.62 80 GLN A CA 1
ATOM 588 C C . GLN A 1 80 ? 12.203 0.987 -7.440 1.00 89.62 80 GLN A C 1
ATOM 590 O O . GLN A 1 80 ? 11.600 0.511 -6.480 1.00 89.62 80 GLN A O 1
ATOM 595 N N . LEU A 1 81 ? 12.684 2.233 -7.445 1.00 89.75 81 LEU A N 1
ATOM 596 C CA . LEU A 1 81 ? 12.459 3.168 -6.347 1.00 89.75 81 LEU A CA 1
ATOM 597 C C . LEU A 1 81 ? 10.968 3.494 -6.195 1.00 89.75 81 LEU A C 1
ATOM 599 O O . LEU A 1 81 ? 10.445 3.418 -5.088 1.00 89.75 81 LEU A O 1
ATOM 603 N N . GLN A 1 82 ? 10.277 3.783 -7.302 1.00 87.62 82 GLN A N 1
ATOM 604 C CA . GLN A 1 82 ? 8.833 4.047 -7.299 1.00 87.62 82 GLN A CA 1
ATOM 605 C C . GLN A 1 82 ? 8.032 2.844 -6.787 1.00 87.62 82 GLN A C 1
ATOM 607 O O . GLN A 1 82 ? 7.139 3.009 -5.958 1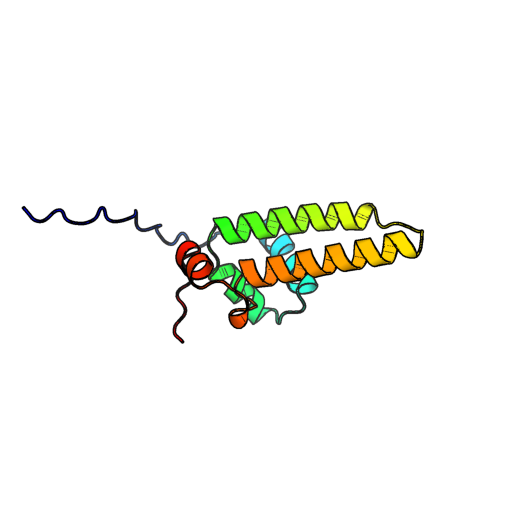.00 87.62 82 GLN A O 1
ATOM 612 N N . ALA A 1 83 ? 8.381 1.631 -7.227 1.00 87.38 83 ALA A N 1
ATOM 613 C CA . ALA A 1 83 ? 7.735 0.408 -6.759 1.00 87.38 83 ALA A CA 1
ATOM 614 C C . ALA A 1 83 ? 7.913 0.200 -5.244 1.00 87.38 83 ALA A C 1
ATOM 616 O O . ALA A 1 83 ? 6.947 -0.122 -4.557 1.00 87.38 83 ALA A O 1
ATOM 617 N N . ARG A 1 84 ? 9.116 0.438 -4.698 1.00 88.19 84 ARG A N 1
ATOM 618 C CA . ARG A 1 84 ? 9.354 0.349 -3.244 1.00 88.19 84 ARG A CA 1
ATOM 619 C C . ARG A 1 84 ? 8.569 1.397 -2.464 1.00 88.19 84 ARG A C 1
ATOM 621 O O . ARG A 1 84 ? 7.927 1.052 -1.482 1.00 88.19 84 ARG A O 1
ATOM 628 N N . GLN A 1 85 ? 8.563 2.646 -2.927 1.00 87.25 85 GLN A N 1
ATOM 629 C CA . GLN A 1 85 ? 7.801 3.722 -2.285 1.00 87.25 85 GLN A CA 1
ATOM 630 C C . GLN A 1 85 ? 6.299 3.419 -2.248 1.00 87.25 85 GLN A C 1
ATOM 632 O O . GLN A 1 85 ? 5.646 3.675 -1.239 1.00 87.25 85 GLN A O 1
ATOM 637 N N . ALA A 1 86 ? 5.752 2.837 -3.318 1.00 83.31 86 ALA A N 1
ATOM 638 C CA . ALA A 1 86 ? 4.353 2.428 -3.362 1.00 83.31 86 ALA A CA 1
ATOM 639 C C . ALA A 1 86 ? 4.042 1.286 -2.376 1.00 83.31 86 ALA A C 1
ATOM 641 O O . ALA A 1 86 ? 3.016 1.335 -1.698 1.00 83.31 86 ALA A O 1
ATOM 642 N N . LEU A 1 87 ? 4.934 0.295 -2.248 1.00 85.62 87 LEU A N 1
ATOM 643 C CA . LEU A 1 87 ? 4.806 -0.775 -1.250 1.00 85.62 87 LEU A CA 1
ATOM 644 C C . LEU A 1 87 ? 4.870 -0.228 0.180 1.00 85.62 87 LEU A C 1
ATOM 646 O O . LEU A 1 87 ? 4.023 -0.573 0.999 1.00 85.62 87 LEU A O 1
ATOM 650 N N . GLU A 1 88 ? 5.818 0.661 0.478 1.00 85.12 88 GLU A N 1
ATOM 651 C CA . GLU A 1 88 ? 5.925 1.308 1.794 1.00 85.12 88 GLU A CA 1
ATOM 652 C C . GLU A 1 88 ? 4.670 2.126 2.130 1.00 85.12 88 GLU A C 1
ATOM 654 O O . GLU A 1 88 ? 4.139 2.020 3.234 1.00 85.12 88 GLU A O 1
ATOM 659 N N . ALA A 1 89 ? 4.142 2.884 1.165 1.00 81.00 89 ALA A N 1
ATOM 660 C CA . ALA A 1 89 ? 2.901 3.631 1.342 1.00 81.00 89 ALA A CA 1
ATOM 661 C C . ALA A 1 89 ? 1.701 2.707 1.610 1.00 81.00 89 ALA A C 1
ATOM 663 O O . ALA A 1 89 ? 0.871 3.020 2.461 1.00 81.00 89 ALA A O 1
ATOM 664 N N . MET A 1 90 ? 1.614 1.557 0.931 1.00 81.06 90 MET A N 1
ATOM 665 C CA . MET A 1 90 ? 0.576 0.558 1.206 1.00 81.06 90 MET A CA 1
ATOM 666 C C . MET A 1 90 ? 0.731 -0.078 2.588 1.00 81.06 90 MET A C 1
ATOM 668 O O . MET A 1 90 ? -0.270 -0.226 3.284 1.00 81.06 90 MET A O 1
ATOM 672 N N . ARG A 1 91 ? 1.959 -0.406 3.021 1.00 82.88 91 ARG A N 1
ATOM 673 C CA . ARG A 1 91 ? 2.208 -0.913 4.382 1.00 82.88 91 ARG A CA 1
ATOM 674 C C . ARG A 1 91 ? 1.725 0.079 5.433 1.00 82.88 91 ARG A C 1
ATOM 676 O O . ARG A 1 91 ? 1.016 -0.318 6.353 1.00 82.88 91 ARG A O 1
ATOM 683 N N . ALA A 1 92 ? 2.049 1.359 5.256 1.00 78.38 92 ALA A N 1
ATOM 684 C CA . ALA A 1 92 ? 1.565 2.413 6.133 1.00 78.38 92 ALA A CA 1
ATOM 685 C C . ALA A 1 92 ? 0.033 2.498 6.093 1.00 78.38 92 ALA A C 1
ATOM 687 O O . ALA A 1 92 ? -0.591 2.412 7.133 1.00 78.38 92 ALA A O 1
ATOM 688 N N . LEU A 1 93 ? -0.606 2.579 4.922 1.00 76.25 93 LEU A N 1
ATOM 689 C CA . LEU A 1 9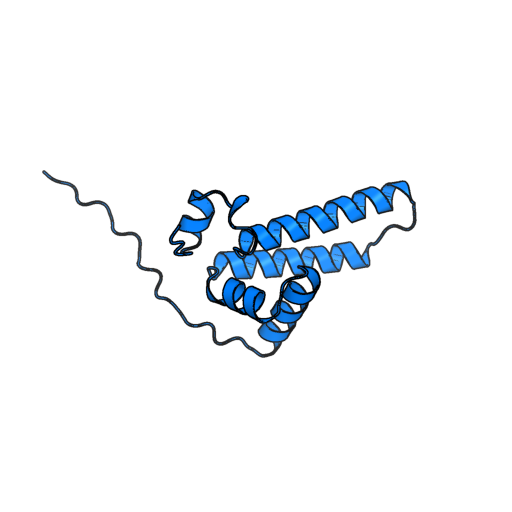3 ? -2.073 2.672 4.820 1.00 76.25 93 LEU A CA 1
ATOM 690 C C . LEU A 1 93 ? -2.819 1.525 5.516 1.00 76.25 93 LEU A C 1
ATOM 692 O O . LEU A 1 93 ? -3.901 1.744 6.055 1.00 76.25 93 LEU A O 1
ATOM 696 N N . LEU A 1 94 ? -2.246 0.323 5.497 1.00 76.25 94 LEU A N 1
ATOM 697 C CA . LEU A 1 94 ? -2.844 -0.877 6.075 1.00 76.25 94 LEU A CA 1
ATOM 698 C C . LEU A 1 94 ? -2.516 -1.081 7.560 1.00 76.25 94 LEU A C 1
ATOM 700 O O . LEU A 1 94 ? -3.009 -2.036 8.144 1.00 76.25 94 LEU A O 1
ATOM 704 N N . GLY A 1 95 ? -1.705 -0.225 8.188 1.00 73.00 95 GLY A N 1
ATOM 705 C CA . GLY A 1 95 ? -1.320 -0.422 9.591 1.00 73.00 95 GLY A CA 1
ATOM 706 C C . GLY A 1 95 ? -0.213 -1.451 9.813 1.00 73.00 95 GLY A C 1
ATOM 707 O O . GLY A 1 95 ? 0.033 -1.839 10.948 1.00 73.00 95 GLY A O 1
ATOM 708 N N . LEU A 1 96 ? 0.492 -1.866 8.756 1.00 76.12 96 LEU A N 1
ATOM 709 C CA . LEU A 1 96 ? 1.621 -2.811 8.818 1.00 76.12 96 LEU A CA 1
ATOM 710 C C . LEU A 1 96 ? 2.959 -2.138 9.171 1.00 76.12 96 LEU A C 1
ATOM 712 O O . LEU A 1 96 ? 4.003 -2.797 9.196 1.00 76.12 96 LEU A O 1
ATOM 716 N N . ASP A 1 97 ? 2.940 -0.823 9.376 1.00 74.50 97 ASP A N 1
ATOM 717 C CA . ASP A 1 97 ? 4.082 -0.012 9.797 1.00 74.50 97 ASP A CA 1
ATOM 718 C C . ASP A 1 97 ? 3.615 1.093 10.769 1.00 74.50 97 ASP A C 1
ATOM 720 O O . ASP A 1 97 ? 3.468 2.259 10.382 1.00 74.50 97 ASP A O 1
ATOM 724 N N . PRO A 1 98 ? 3.291 0.723 12.023 1.00 63.00 98 PRO A N 1
ATOM 725 C CA . PRO A 1 98 ? 2.704 1.643 12.994 1.00 63.00 98 PRO A CA 1
ATOM 726 C C . PRO A 1 98 ? 3.647 2.791 13.388 1.00 63.00 98 PRO A C 1
ATOM 728 O O . PRO A 1 98 ? 3.164 3.869 13.724 1.00 63.00 98 PRO A O 1
ATOM 731 N N . GLU A 1 99 ? 4.972 2.616 13.291 1.00 65.00 99 GLU A N 1
ATOM 732 C CA . GLU A 1 99 ? 5.947 3.675 13.604 1.00 65.00 99 GLU A CA 1
ATOM 733 C C . GLU A 1 99 ? 5.971 4.800 12.560 1.00 65.00 99 GLU A C 1
ATOM 735 O O . GLU A 1 99 ? 6.325 5.939 12.872 1.00 65.00 99 GLU A O 1
ATOM 740 N N . ARG A 1 100 ? 5.587 4.503 11.312 1.00 62.81 100 ARG A N 1
ATOM 741 C CA . ARG A 1 100 ? 5.597 5.467 10.199 1.00 62.81 100 ARG A CA 1
ATOM 742 C C . ARG A 1 100 ? 4.225 6.055 9.893 1.00 62.81 100 ARG A C 1
ATOM 744 O O . ARG A 1 100 ? 4.125 6.961 9.063 1.00 62.81 100 ARG A O 1
ATOM 751 N N . MET A 1 101 ? 3.167 5.582 10.547 1.00 53.91 101 MET A N 1
ATOM 752 C CA . MET A 1 101 ? 1.837 6.150 10.369 1.00 53.91 101 MET A CA 1
ATOM 753 C C . MET A 1 101 ? 1.659 7.431 11.193 1.00 53.91 101 MET A C 1
ATOM 755 O O . MET A 1 101 ? 1.809 7.414 12.415 1.00 53.91 101 MET A O 1
ATOM 759 N N . PRO A 1 102 ? 1.240 8.548 10.572 1.00 58.22 102 PRO A N 1
ATOM 760 C CA . PRO A 1 102 ? 0.779 9.703 11.324 1.00 58.22 102 PRO A CA 1
ATOM 761 C C . PRO A 1 102 ? -0.415 9.287 12.191 1.00 58.22 102 PRO A C 1
ATOM 763 O O . PRO A 1 102 ? -1.401 8.756 11.677 1.00 58.22 102 PRO A O 1
ATOM 766 N N . THR A 1 103 ? -0.376 9.571 13.491 1.00 58.56 103 THR A N 1
ATOM 767 C CA . THR A 1 103 ? -1.437 9.214 14.455 1.00 58.56 103 THR A CA 1
ATOM 768 C C . THR A 1 103 ? -2.817 9.722 14.022 1.00 58.56 103 THR A C 1
ATOM 770 O O . THR A 1 103 ? -3.831 9.064 14.240 1.00 58.56 103 THR A O 1
ATOM 773 N N . ALA A 1 104 ? -2.860 10.866 13.335 1.00 55.47 104 ALA A N 1
ATOM 774 C CA . ALA A 1 104 ? -4.080 11.419 12.751 1.00 55.47 104 ALA A CA 1
ATOM 775 C C . ALA A 1 104 ? -4.640 10.577 11.587 1.00 55.47 104 ALA A C 1
ATOM 777 O O . ALA A 1 104 ? -5.854 10.482 11.438 1.00 55.47 104 ALA A O 1
ATOM 778 N N . ALA A 1 105 ? -3.780 9.946 10.782 1.00 53.56 105 ALA A N 1
ATOM 779 C CA . ALA A 1 105 ? -4.188 9.059 9.693 1.00 53.56 105 ALA A CA 1
ATOM 780 C C . ALA A 1 105 ? -4.691 7.709 10.227 1.00 53.56 105 ALA A C 1
ATOM 782 O O . ALA A 1 105 ? -5.685 7.200 9.723 1.00 53.56 105 ALA A O 1
ATOM 783 N N . LEU A 1 106 ? -4.070 7.185 11.292 1.00 55.47 106 LEU A N 1
ATOM 784 C CA . LEU A 1 106 ? -4.553 6.020 12.049 1.00 55.47 106 LEU A CA 1
ATOM 785 C C . LEU A 1 106 ? -5.953 6.258 12.634 1.00 55.47 106 LEU A C 1
ATOM 787 O O . LEU A 1 106 ? -6.853 5.441 12.452 1.00 55.47 106 LEU A O 1
ATOM 791 N N . ALA A 1 107 ? -6.157 7.413 13.274 1.00 56.91 107 ALA A N 1
ATOM 792 C CA . ALA A 1 107 ? -7.441 7.791 13.858 1.00 56.91 107 ALA A CA 1
ATOM 793 C C . ALA A 1 107 ? -8.525 8.057 12.796 1.00 56.91 107 ALA A C 1
ATOM 795 O O . ALA A 1 107 ? -9.657 7.600 12.944 1.00 56.91 107 ALA A O 1
ATOM 796 N N . ALA A 1 108 ? -8.184 8.747 11.701 1.00 51.62 108 ALA A N 1
ATOM 797 C CA . ALA A 1 108 ? -9.085 8.941 10.561 1.00 51.62 108 ALA A CA 1
ATOM 798 C C . ALA A 1 108 ? -9.418 7.616 9.855 1.00 51.62 108 ALA A C 1
ATOM 800 O O . ALA A 1 108 ? -10.490 7.475 9.270 1.00 51.62 108 ALA A O 1
ATOM 801 N N . ALA A 1 109 ? -8.514 6.639 9.952 1.00 49.34 109 ALA A N 1
ATOM 802 C CA . ALA A 1 109 ? -8.717 5.277 9.509 1.00 49.34 109 ALA A CA 1
ATOM 803 C C . ALA A 1 109 ? -9.335 4.361 10.594 1.00 49.34 109 ALA A C 1
ATOM 805 O O . ALA A 1 109 ? -9.231 3.143 10.482 1.00 49.34 109 ALA A O 1
ATOM 806 N N . GLY A 1 110 ? -9.977 4.885 11.643 1.00 46.03 110 GLY A N 1
ATOM 807 C CA . GLY A 1 110 ? -10.740 4.067 12.601 1.00 46.03 110 GLY A CA 1
ATOM 808 C C . GLY A 1 110 ? -9.950 2.936 13.286 1.00 46.03 110 GLY A C 1
ATOM 809 O O . GLY A 1 110 ? -10.546 2.104 13.970 1.00 46.03 110 GLY A O 1
ATOM 810 N N . LEU A 1 111 ? -8.626 2.906 13.117 1.00 47.19 111 LEU A N 1
ATOM 811 C CA . LEU A 1 111 ? -7.728 1.886 13.627 1.00 47.19 111 LEU A CA 1
ATOM 812 C C . LEU A 1 111 ? -7.500 2.208 15.102 1.00 47.19 111 LEU A C 1
ATOM 814 O O . LEU A 1 111 ? -6.849 3.197 15.447 1.00 47.19 111 LEU A O 1
ATOM 818 N N . ARG A 1 112 ? -8.085 1.401 15.992 1.00 44.66 112 ARG A N 1
ATOM 819 C CA . ARG A 1 112 ? -7.846 1.515 17.433 1.00 44.66 112 ARG A CA 1
ATOM 820 C C . ARG A 1 112 ? -6.474 0.929 17.742 1.00 44.66 112 ARG A C 1
ATOM 822 O O . ARG A 1 112 ? -6.330 -0.286 17.770 1.00 44.66 112 ARG A O 1
ATOM 829 N N . TYR A 1 113 ? -5.491 1.787 17.993 1.00 47.25 113 TYR A N 1
ATOM 830 C CA . TYR A 1 113 ? -4.208 1.360 18.543 1.00 47.25 113 TYR A CA 1
ATOM 831 C C . TYR A 1 113 ? -4.166 1.658 20.046 1.00 47.25 113 TYR A C 1
ATOM 833 O O . TYR A 1 113 ? -4.384 2.799 20.459 1.00 47.25 113 TYR A O 1
ATOM 841 N N . SER A 1 114 ? -3.901 0.634 20.860 1.00 34.72 114 SER A N 1
ATOM 842 C CA . SER A 1 114 ? -3.382 0.793 22.221 1.00 34.72 114 SER A CA 1
ATOM 843 C C . SER A 1 114 ? -1.861 0.730 22.143 1.00 34.72 114 SER A C 1
ATOM 845 O O . SER A 1 114 ? -1.326 -0.258 21.642 1.00 34.72 114 SER A O 1
ATOM 847 N N . ALA A 1 115 ? -1.204 1.802 22.584 1.00 41.03 115 ALA A N 1
ATOM 848 C CA . ALA A 1 115 ? 0.240 1.829 22.802 1.00 41.03 115 ALA A CA 1
ATOM 849 C C . ALA A 1 115 ? 0.673 0.788 23.845 1.00 41.03 115 ALA A C 1
ATOM 851 O O . ALA A 1 115 ? -0.138 0.512 24.762 1.00 41.03 115 ALA A O 1
#

Organism: NCBI:txid2545983

Radius of gyration: 17.18 Å; chains: 1; bounding box: 45×42×47 Å

pLDDT: mean 70.14, std 15.89, range [34.72, 91.31]

=== Feature glossary ===
The record interleaves many kinds of information about one protein. Here is each kind framed as the question it answers.

Q: What does the local fold look like, residue by residue?
A: The Foldseek 3Di string encodes local tertiary geometry as a 20-letter alphabet — one character per residue — derived from the relative positions of nearby Cα atoms. Unlike the amino-acid sequence, 3Di is a direct function of the 3D structure, so two proteins with the same fold have similar 3Di strings even at low sequence identity.

Q: Which residues are in helices, strands, or loops?
A: The SS8 string is DSSP's per-residue secondary-structure call. α-helix (H) means an i→i+4 H-bond ladder; β-strand (E) means the residue participates in a β-sheet; 3₁₀ (G) and π (I) are tighter and wider helices; T/S are turns/bends; '-' is loop.

Q: How big and how compact is the whole molecule?
A: Radius of gyration (Rg) is the root-mean-square distance of Cα atoms from their centroid — a single number for overall size and compactness. A globular domain of N residues has Rg ≈ 2.2·N^0.38 Å; an extended or disordered chain has a much larger Rg. The Cα contact count is the number of residue pairs whose Cα atoms are within 8 Å and are more than four positions apart in sequence — a standard proxy for tertiary packing density. The bounding box is the smallest axis-aligned box enclosing all Cα atoms.

Q: Where is each backbone atom in 3D?
A: Structure coordinates are given as an mmCIF _atom_site loop: one row per atom with element, residue name, chain id, sequence number, and x/y/z position in Å. Only the four main-chain atoms per residue are included here; side chains are omitted to keep the record compact.

Q: What is the amino-acid chain?
A: Primary structure: the covalent order of the twenty standard amino acids along the backbone. Two proteins with the same sequence will (almost always) fold to the same structure; two with 30% identity often share a fold but not the details.

Q: What if only a Cα trace is available?
A: Three-state secondary structure (P-SEA) collapses the eight DSSP classes into helix (a), strand (b), and coil (c). P-SEA assigns these from Cα geometry alone — distances and angles — without requiring backbone oxygens, so it works on any Cα trace.

Q: What family and function is it annotated with?
A: Database cross-references. InterPro integrates a dozen domain/family signature databases into unified entries with residue-range hits. GO terms attach function/process/location labels with evidence codes. CATH codes position the fold in a four-level structural taxonomy. Organism is the NCBI-taxonomy species name.

Q: How confident is the AlphaFold model at each residue?
A: pLDDT is the predicted lDDT-Cα score: AlphaFold's confidence that the local environment of each residue (all inter-atomic distances within 15 Å) is correctly placed. It is a per-residue number between 0 and 100, with higher meaning more reliable.

Q: How mobile is each atom in the crystal?
A: B-factor (Debye–Waller factor) reflects atomic displacement in the crystal lattice. It is an experimental observable (units Å²), not a prediction; low values mean the atom is pinned down, high values mean it moves or is heterogeneous across the crystal.

Q: Which residues are buried vs exposed?
A: SASA measures how much of the protein is reachable by solvent. It is computed by rolling a water-sized probe over the atomic surface and summing the exposed area (Å²). Per-residue SASA distinguishes core (buried, low SASA) from surface (exposed, high SASA) residues; total SASA is a whole-molecule size measure.

Q: What do the diagnostic plots show?
A: Plot images: a contact map (which residues are close in 3D, as an N×N binary image), a Ramachandran scatter (backbone torsion angles, revealing secondary-structure composition at a glance), and — for AlphaFold structures — a PAE heatmap (pairwise prediction confidence).

Q: What known structures does this most resemble?
A: The Foldseek neighbor list gives the closest experimentally determined structures in the PDB, ranked by structural alignment. TM-score near 1 means near-identical fold; near 0.3 means only rough topology match. This is how one finds what a novel AlphaFold prediction most resembles in the solved-structure universe.

Q: Are the domains correctly placed relative to each other?
A: Predicted aligned error is AlphaFold's pairwise confidence. Unlike pLDDT (per-residue), PAE is per-residue-pair and captures whether two parts of the structure are correctly placed relative to each other. Units are ångströms of expected positional error.

Q: What do the rendered images show?
A: Structure images are PyMOL renders from six orthogonal camera directions. Cartoon representation draws helices as coils and strands as arrows; sticks shows the backbone as bonds; surface shows the solvent-excluded envelope. Rainbow coloring maps sequence position to hue (blue→red, N→C); chain coloring assigns a distinct color per polypeptide.

Q: What are the backbone torsion angles?
A: φ (phi) and ψ (psi) are the two rotatable backbone dihedrals per residue: φ is the C(i-1)–N–Cα–C torsion, ψ is the N–Cα–C–N(i+1) torsion, both in degrees on (−180°, 180°]. α-helical residues cluster near (−60°, −45°); β-strand residues near (−120°, +130°). A Ramachandran plot is simply a scatter of (φ, ψ) for every residue.